Protein AF-A0A0L0FNW3-F1 (afdb_monomer_lite)

Radius of gyration: 12.14 Å; chains: 1; bounding box: 32×22×31 Å

Organism: NCBI:txid667725

Sequence (105 aa):
MGAAGETCDQVCLGLGQVCNVDTTVSKLREAWSTAGSADGIKSVMEANGGVCINGANNQDYYSLPGIGNGNCEISDNYGTADVSVMFNCLGSFATVERLCYCSDL

Secondary structure (DSSP, 8-state):
-BPTT--HHHHHHHTT-B--HHHHHHHHHHHHHHHSSHHHHHHHHHHTT---TT-EEE---TT--EEETTEE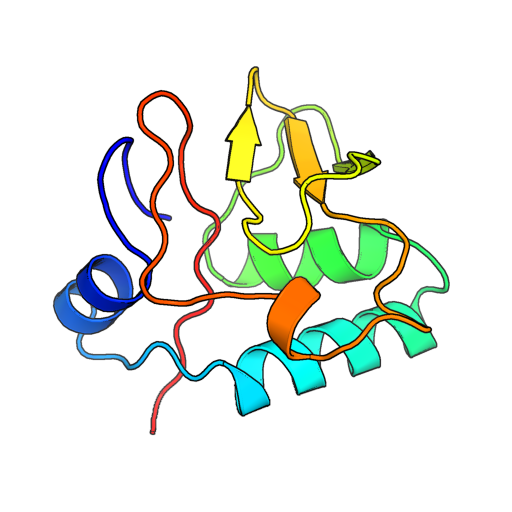EE-S-TTTS-GGGT--SS---SSSEE----B--

Structure (mmCIF, N/CA/C/O backbone):
data_AF-A0A0L0FNW3-F1
#
_entry.id   AF-A0A0L0FNW3-F1
#
loop_
_atom_site.group_PDB
_atom_site.id
_atom_site.type_symbol
_atom_site.label_atom_id
_atom_site.label_alt_id
_atom_site.label_comp_id
_atom_site.label_asym_id
_atom_site.label_entity_id
_atom_site.label_seq_id
_atom_site.pdbx_PDB_ins_code
_atom_site.Cartn_x
_atom_site.Cartn_y
_atom_site.Cartn_z
_atom_site.occupancy
_atom_site.B_iso_or_equiv
_atom_site.auth_seq_id
_atom_site.auth_comp_id
_atom_site.auth_asym_id
_atom_site.auth_atom_id
_atom_site.pdbx_PDB_model_num
ATOM 1 N N . MET A 1 1 ? -0.279 5.569 7.945 1.00 79.56 1 MET A N 1
ATOM 2 C CA . MET A 1 1 ? 0.438 4.339 8.367 1.00 79.56 1 MET A CA 1
ATOM 3 C C . MET A 1 1 ? -0.275 3.727 9.553 1.00 79.56 1 MET A C 1
ATOM 5 O O . MET A 1 1 ? -0.863 4.484 10.316 1.00 79.56 1 MET A O 1
ATOM 9 N N . GLY A 1 2 ? -0.217 2.405 9.700 1.00 79.12 2 GLY A N 1
ATOM 10 C CA . GLY A 1 2 ? -0.653 1.707 10.912 1.00 79.12 2 GLY A CA 1
ATOM 11 C C . GLY A 1 2 ? 0.524 1.325 11.791 1.00 79.12 2 GLY A C 1
ATOM 12 O O . GLY A 1 2 ? 1.556 0.895 11.272 1.00 79.12 2 GLY A O 1
ATOM 13 N N . ALA A 1 3 ? 0.365 1.463 13.104 1.00 83.81 3 ALA A N 1
ATOM 14 C CA . ALA A 1 3 ? 1.324 0.949 14.068 1.00 83.81 3 ALA A CA 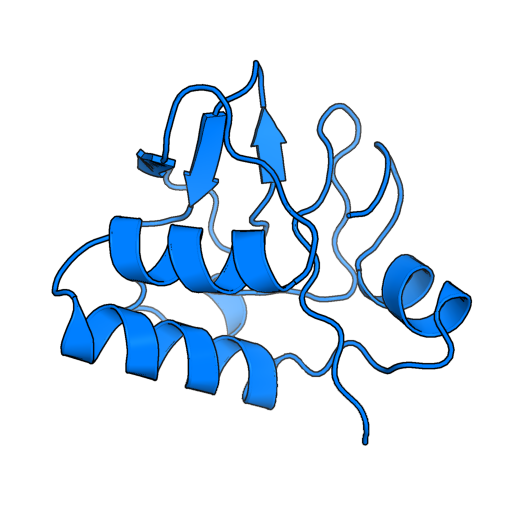1
ATOM 15 C C . ALA A 1 3 ? 1.393 -0.588 14.012 1.00 83.81 3 ALA A C 1
ATOM 17 O O . ALA A 1 3 ? 0.540 -1.259 13.424 1.00 83.81 3 ALA A O 1
ATOM 18 N N . ALA A 1 4 ? 2.411 -1.163 14.654 1.00 83.00 4 ALA A N 1
ATOM 19 C CA . ALA A 1 4 ? 2.500 -2.610 14.813 1.00 83.00 4 ALA A CA 1
ATOM 20 C C . ALA A 1 4 ? 1.211 -3.164 15.454 1.00 83.00 4 ALA A C 1
ATOM 22 O O . ALA A 1 4 ? 0.740 -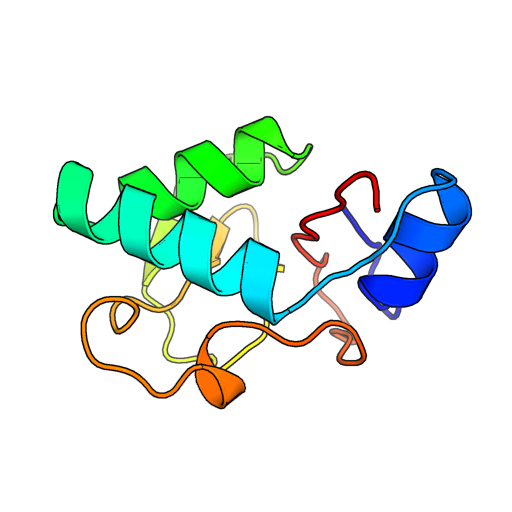2.671 16.479 1.00 83.00 4 ALA A O 1
ATOM 23 N N . GLY A 1 5 ? 0.637 -4.191 14.832 1.00 84.44 5 GLY A N 1
ATOM 24 C CA . GLY A 1 5 ? -0.637 -4.799 15.209 1.00 84.44 5 GLY A CA 1
ATOM 25 C C . GLY A 1 5 ? -1.875 -4.164 14.568 1.00 84.44 5 GLY A C 1
ATOM 26 O O . GLY A 1 5 ? -2.908 -4.832 14.522 1.00 84.44 5 GLY A O 1
ATOM 27 N N . GLU A 1 6 ? -1.787 -2.952 14.013 1.00 87.94 6 GLU A N 1
ATOM 28 C CA . GLU A 1 6 ? -2.912 -2.307 13.330 1.00 87.94 6 GLU A CA 1
ATOM 29 C C . GLU A 1 6 ? -3.061 -2.794 11.886 1.00 87.94 6 GLU A C 1
ATOM 31 O O . GLU A 1 6 ? -2.095 -3.001 11.146 1.00 87.94 6 GLU A O 1
ATOM 36 N N . THR A 1 7 ? -4.309 -2.981 11.476 1.00 90.62 7 THR A N 1
ATOM 37 C CA . THR A 1 7 ? -4.687 -3.290 10.094 1.00 90.62 7 THR A CA 1
ATOM 38 C C . THR A 1 7 ? -4.904 -2.001 9.306 1.00 90.62 7 THR A C 1
ATOM 40 O O . THR A 1 7 ? -5.211 -0.955 9.877 1.00 90.62 7 THR A O 1
ATOM 43 N N . CYS A 1 8 ? -4.802 -2.057 7.978 1.00 88.69 8 CYS A N 1
ATOM 44 C CA . CYS A 1 8 ? -5.079 -0.875 7.163 1.00 88.69 8 CYS A CA 1
ATOM 45 C C . CYS A 1 8 ? -6.551 -0.478 7.171 1.00 88.69 8 CYS A C 1
ATOM 47 O O . CYS A 1 8 ? -6.854 0.703 7.047 1.00 88.69 8 CYS A O 1
ATOM 49 N N . ASP A 1 9 ? -7.450 -1.432 7.400 1.00 91.75 9 ASP A N 1
ATOM 50 C CA . ASP A 1 9 ? -8.867 -1.142 7.599 1.00 91.75 9 ASP A CA 1
ATOM 51 C C . ASP A 1 9 ? -9.104 -0.283 8.856 1.00 91.75 9 ASP A C 1
ATOM 53 O O . ASP A 1 9 ? -9.769 0.749 8.789 1.00 91.75 9 ASP A O 1
ATOM 57 N N . GLN A 1 10 ? -8.460 -0.628 9.980 1.00 92.31 10 GLN A N 1
ATOM 58 C CA . GLN A 1 10 ? -8.513 0.172 11.213 1.00 92.31 10 GLN A CA 1
ATOM 59 C C . GLN A 1 10 ? -7.927 1.574 11.021 1.00 92.31 10 GLN A C 1
ATOM 61 O O . GLN A 1 10 ? -8.522 2.554 11.469 1.00 92.31 10 GLN A O 1
ATOM 66 N N . VAL A 1 11 ? -6.786 1.673 10.332 1.00 90.12 11 VAL A N 1
ATOM 67 C CA . VAL A 1 11 ? -6.132 2.957 10.042 1.00 90.12 11 VAL A CA 1
ATOM 68 C C . VAL A 1 11 ? -7.045 3.850 9.212 1.00 90.12 11 VAL A C 1
ATOM 70 O O . VAL A 1 11 ? -7.296 4.989 9.595 1.00 90.12 11 VAL A O 1
ATOM 73 N N . CYS A 1 12 ? -7.568 3.342 8.094 1.00 90.75 12 CYS A N 1
ATOM 74 C CA . CYS A 1 12 ? -8.401 4.140 7.202 1.00 90.75 12 CYS A CA 1
ATOM 75 C C . CYS A 1 12 ? -9.717 4.543 7.868 1.00 90.75 12 CYS A C 1
ATOM 77 O O . CYS A 1 12 ? -10.104 5.707 7.771 1.00 90.75 12 CYS A O 1
ATOM 79 N N . LEU A 1 13 ? -10.339 3.642 8.635 1.00 91.69 13 LEU A N 1
ATOM 80 C CA . LEU A 1 13 ? -11.540 3.960 9.405 1.00 91.69 13 LEU A CA 1
ATOM 81 C C . LEU A 1 13 ? -11.289 5.093 10.414 1.00 91.69 13 LEU A C 1
ATOM 83 O O . LEU A 1 13 ? -12.117 5.994 10.542 1.00 91.69 13 LEU A O 1
ATOM 87 N N . GLY A 1 14 ? -10.137 5.088 11.094 1.00 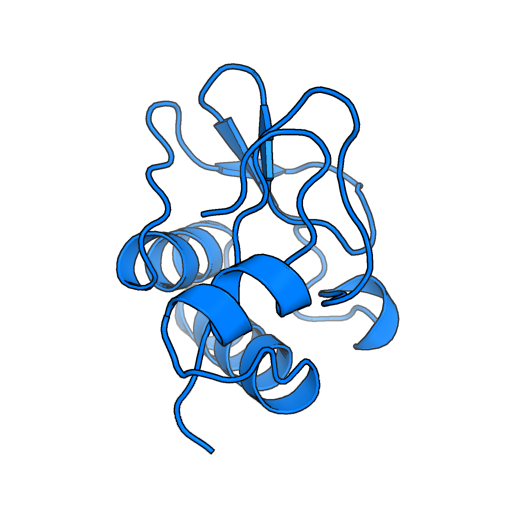89.31 14 GLY A N 1
ATOM 88 C CA . GLY A 1 14 ? -9.732 6.158 12.013 1.00 89.31 14 GLY A CA 1
ATOM 89 C C . GLY A 1 14 ? -9.544 7.524 11.339 1.00 89.31 14 GLY A C 1
ATOM 90 O O . GLY A 1 14 ? -9.695 8.555 11.992 1.00 89.31 14 GLY A O 1
ATOM 91 N N . LEU A 1 15 ? -9.271 7.536 10.031 1.00 87.56 15 LEU A N 1
ATOM 92 C CA . LEU A 1 15 ? -9.156 8.740 9.202 1.00 87.56 15 LEU A CA 1
ATOM 93 C C . LEU A 1 15 ? -10.483 9.142 8.533 1.00 87.56 15 LEU A C 1
ATOM 95 O O . LEU A 1 15 ? -10.523 10.137 7.813 1.00 87.56 15 LEU A O 1
ATOM 99 N N . GLY A 1 16 ? -11.570 8.392 8.756 1.00 88.50 16 GLY A N 1
ATOM 100 C CA . GLY A 1 16 ? -12.848 8.603 8.069 1.00 88.50 16 GLY A CA 1
ATOM 101 C C . GLY A 1 16 ? -12.832 8.191 6.592 1.00 88.50 16 GLY A C 1
ATOM 102 O O . GLY A 1 16 ? -13.671 8.651 5.823 1.00 88.50 16 GLY A O 1
ATOM 103 N N . GLN A 1 17 ? -11.884 7.341 6.201 1.00 91.12 17 GLN A N 1
ATOM 104 C CA . GLN A 1 17 ? -11.684 6.830 4.845 1.00 91.12 17 GLN A CA 1
ATOM 105 C C . GLN A 1 17 ? -11.867 5.307 4.808 1.00 91.12 17 GLN A C 1
ATOM 107 O O . GLN A 1 17 ? -12.112 4.669 5.833 1.00 91.12 17 GLN A O 1
ATOM 112 N N . VAL A 1 18 ? -11.738 4.699 3.626 1.00 91.19 18 VAL A N 1
ATOM 113 C CA . VAL A 1 18 ? -11.877 3.246 3.452 1.00 91.19 18 VAL A CA 1
ATOM 114 C C . VAL A 1 18 ? -10.601 2.643 2.882 1.00 91.19 18 VAL A C 1
ATOM 116 O O . VAL A 1 18 ? -9.951 3.214 2.006 1.00 91.19 18 VAL A O 1
ATOM 119 N N . CYS A 1 19 ? -10.249 1.456 3.377 1.00 89.69 19 CYS A N 1
ATOM 120 C CA . CYS A 1 19 ? -9.233 0.623 2.756 1.00 89.69 19 CYS A CA 1
ATOM 121 C C . CYS A 1 19 ? -9.882 -0.197 1.632 1.00 89.69 19 CYS A C 1
ATOM 123 O O . CYS A 1 19 ? -10.570 -1.185 1.884 1.00 89.69 19 CYS A O 1
ATOM 125 N N . ASN A 1 20 ? -9.692 0.220 0.378 1.00 89.69 20 ASN A N 1
ATOM 126 C CA . ASN A 1 20 ? -10.197 -0.503 -0.790 1.00 89.69 20 ASN A CA 1
ATOM 127 C C . ASN A 1 20 ? -9.042 -1.220 -1.503 1.00 89.69 20 ASN A C 1
ATOM 129 O O . ASN A 1 20 ? -8.162 -0.576 -2.082 1.00 89.69 20 ASN A O 1
ATOM 133 N N . VAL A 1 21 ? -9.048 -2.557 -1.465 1.00 86.06 21 VAL A N 1
ATOM 134 C CA . VAL A 1 21 ? -7.989 -3.386 -2.064 1.00 86.06 21 VAL A CA 1
ATOM 135 C C . VAL A 1 21 ? -7.904 -3.179 -3.574 1.00 86.06 21 VAL A C 1
ATOM 137 O O . VAL A 1 21 ? -6.809 -2.954 -4.082 1.00 86.06 21 VAL A O 1
ATOM 140 N N . ASP A 1 22 ? -9.030 -3.193 -4.286 1.00 85.31 22 ASP A N 1
ATOM 141 C CA . ASP A 1 22 ? -9.052 -3.108 -5.750 1.00 85.31 22 ASP A CA 1
ATOM 142 C C . ASP A 1 22 ? -8.545 -1.751 -6.248 1.00 85.31 22 ASP A C 1
ATOM 144 O O . ASP A 1 22 ? -7.712 -1.686 -7.159 1.00 85.31 22 ASP A O 1
ATOM 148 N N . THR A 1 23 ? -8.988 -0.662 -5.614 1.00 86.12 23 THR A N 1
ATOM 149 C CA . THR A 1 23 ? -8.511 0.698 -5.899 1.00 86.12 23 THR A CA 1
ATOM 150 C C . THR A 1 23 ? -7.020 0.816 -5.614 1.00 86.12 23 THR A C 1
ATOM 152 O O . THR A 1 23 ? -6.268 1.320 -6.453 1.00 86.12 23 THR A O 1
ATOM 155 N N . THR A 1 24 ? -6.581 0.311 -4.458 1.00 84.75 24 THR A N 1
ATOM 156 C CA . THR A 1 24 ? -5.170 0.334 -4.067 1.00 84.75 24 THR A CA 1
ATOM 157 C C . THR A 1 24 ? -4.333 -0.420 -5.091 1.00 84.75 24 THR A C 1
ATOM 159 O O . THR A 1 24 ? -3.445 0.162 -5.704 1.00 84.75 24 THR A O 1
ATOM 162 N N . VAL A 1 25 ? -4.650 -1.686 -5.364 1.00 83.44 25 VAL A N 1
ATOM 163 C CA . VAL A 1 25 ? -3.895 -2.515 -6.311 1.00 83.44 25 VAL A CA 1
ATOM 164 C C . VAL A 1 25 ? -3.880 -1.902 -7.709 1.00 83.44 25 VAL A C 1
ATOM 166 O O . VAL A 1 25 ? -2.829 -1.896 -8.348 1.00 83.44 25 VAL A O 1
ATOM 169 N N . SER A 1 26 ? -4.993 -1.328 -8.169 1.00 85.00 26 SER A N 1
ATOM 170 C CA . SER A 1 26 ? -5.046 -0.624 -9.455 1.00 85.00 26 SER A CA 1
ATOM 171 C C . SER A 1 26 ? -4.065 0.550 -9.502 1.00 85.00 26 SER A C 1
ATOM 173 O O . SER A 1 26 ? -3.314 0.682 -10.469 1.00 85.00 26 SER A O 1
ATOM 175 N N . LYS A 1 27 ? -3.998 1.357 -8.435 1.00 85.81 27 LYS A N 1
ATOM 176 C CA . LYS A 1 27 ? -3.047 2.473 -8.320 1.00 85.81 27 LYS A CA 1
ATOM 177 C C . LYS A 1 27 ? -1.595 2.012 -8.275 1.00 85.81 27 LYS A C 1
ATOM 179 O O . LYS A 1 27 ? -0.742 2.613 -8.926 1.00 85.81 27 LYS A O 1
ATOM 184 N N . LEU A 1 28 ? -1.310 0.928 -7.557 1.00 82.50 28 LEU A N 1
ATOM 185 C CA . LEU A 1 28 ? 0.038 0.363 -7.503 1.00 82.50 28 LEU A CA 1
ATOM 186 C C . LEU A 1 28 ? 0.446 -0.209 -8.870 1.00 82.50 28 LEU A C 1
ATOM 188 O O . LEU A 1 28 ? 1.554 0.048 -9.329 1.00 82.50 28 LEU A O 1
ATOM 192 N N . ARG A 1 29 ? -0.450 -0.894 -9.592 1.00 82.75 29 ARG A N 1
ATOM 193 C CA . ARG A 1 29 ? -0.181 -1.363 -10.967 1.00 82.75 29 ARG A CA 1
ATOM 194 C C . ARG A 1 29 ? 0.080 -0.220 -11.940 1.00 82.75 29 A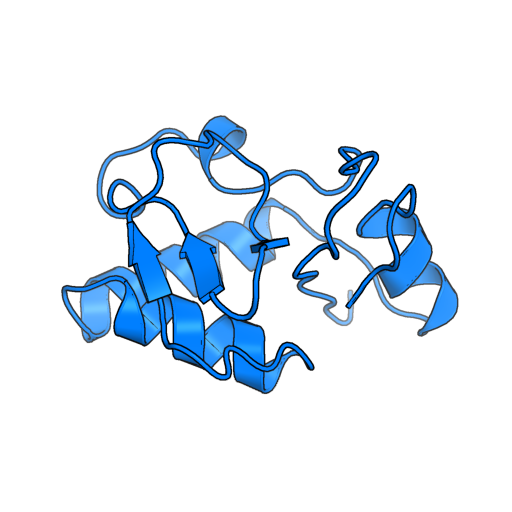RG A C 1
ATOM 196 O O . ARG A 1 29 ? 0.998 -0.315 -12.748 1.00 82.75 29 ARG A O 1
ATOM 203 N N . GLU A 1 30 ? -0.706 0.849 -11.862 1.00 86.81 30 GLU A N 1
ATOM 204 C CA . GLU A 1 30 ? -0.522 2.054 -12.678 1.00 86.81 30 GLU A CA 1
ATOM 205 C C . GLU A 1 30 ? 0.866 2.672 -12.438 1.00 86.81 30 GLU A C 1
ATOM 207 O O . GLU A 1 30 ? 1.614 2.940 -13.385 1.00 86.81 30 GLU A O 1
ATOM 212 N N . ALA A 1 31 ? 1.251 2.818 -11.168 1.00 86.31 31 ALA A N 1
ATOM 213 C CA . ALA A 1 31 ? 2.560 3.337 -10.787 1.00 86.31 31 ALA A CA 1
ATOM 214 C C . ALA A 1 31 ? 3.704 2.420 -11.237 1.00 86.31 31 ALA A C 1
ATOM 216 O O . ALA A 1 31 ? 4.695 2.904 -11.784 1.00 86.31 31 ALA A O 1
ATOM 217 N N . TRP A 1 32 ? 3.547 1.101 -11.086 1.00 84.56 32 TRP A N 1
ATOM 218 C CA . TRP A 1 32 ? 4.509 0.115 -11.579 1.00 84.56 32 TRP A CA 1
ATOM 219 C C . TRP A 1 32 ? 4.679 0.202 -13.095 1.00 84.56 32 TRP A C 1
ATOM 221 O O . TRP A 1 32 ? 5.800 0.273 -13.585 1.00 84.56 32 TRP A O 1
ATOM 231 N N . SER A 1 33 ? 3.577 0.230 -13.849 1.00 84.94 33 SER A N 1
ATOM 232 C CA . SER A 1 33 ? 3.614 0.309 -15.312 1.00 84.94 33 SER A CA 1
ATOM 233 C C . SER A 1 33 ? 4.274 1.594 -15.815 1.00 84.94 33 SER A C 1
ATOM 235 O O . SER A 1 33 ? 4.831 1.595 -16.909 1.00 84.94 33 SER A O 1
ATOM 237 N N . THR A 1 34 ? 4.190 2.679 -15.043 1.00 86.62 34 THR A N 1
ATOM 238 C CA . THR A 1 34 ? 4.777 3.977 -15.397 1.00 86.62 34 THR A CA 1
ATOM 239 C C . THR A 1 34 ? 6.261 4.045 -15.041 1.00 86.62 34 THR A C 1
ATOM 241 O O . THR A 1 34 ? 7.066 4.507 -15.844 1.00 86.62 34 THR A O 1
ATOM 244 N N . ALA A 1 35 ? 6.632 3.591 -13.841 1.00 84.25 35 ALA A N 1
ATOM 245 C CA . ALA A 1 35 ? 8.001 3.687 -13.335 1.00 84.25 35 ALA A CA 1
ATOM 246 C C . ALA A 1 35 ? 8.900 2.522 -13.779 1.00 84.25 35 ALA A C 1
ATOM 248 O O . ALA A 1 35 ? 10.116 2.678 -13.859 1.00 84.25 35 ALA A O 1
ATOM 249 N N . GLY A 1 36 ? 8.320 1.347 -14.037 1.00 78.88 36 GLY A N 1
ATOM 250 C CA . GLY A 1 36 ? 9.048 0.111 -14.329 1.00 78.88 36 GLY A CA 1
ATOM 251 C C . GLY A 1 36 ? 9.807 -0.474 -13.131 1.00 78.88 36 GLY A C 1
ATOM 252 O O . GLY A 1 36 ? 10.643 -1.353 -13.326 1.00 78.88 36 GLY A O 1
ATOM 253 N N . SER A 1 37 ? 9.562 0.017 -11.911 1.00 79.19 37 SER A N 1
ATOM 254 C CA . SER A 1 37 ? 10.274 -0.396 -10.697 1.00 79.19 37 SER A CA 1
ATOM 255 C C . SER A 1 37 ? 9.456 -0.177 -9.416 1.00 79.19 37 SER A C 1
ATOM 257 O O . SER A 1 37 ? 8.433 0.518 -9.406 1.00 79.19 37 SER A O 1
ATOM 259 N N . ALA A 1 38 ? 9.952 -0.729 -8.302 1.00 76.62 38 ALA A N 1
ATOM 260 C CA . ALA A 1 38 ? 9.379 -0.561 -6.964 1.00 76.62 38 ALA A CA 1
ATOM 261 C C . ALA A 1 38 ? 9.399 0.898 -6.459 1.00 76.62 38 ALA A C 1
ATOM 263 O O . ALA A 1 38 ? 8.614 1.247 -5.577 1.00 76.62 38 ALA A O 1
ATOM 264 N N . ASP A 1 39 ? 10.219 1.779 -7.046 1.00 79.50 39 ASP A N 1
ATOM 265 C CA . ASP A 1 39 ? 10.263 3.203 -6.678 1.00 79.50 39 ASP A CA 1
ATOM 266 C C . ASP A 1 39 ? 8.963 3.944 -7.037 1.00 79.50 39 ASP A C 1
ATOM 268 O O . ASP A 1 39 ? 8.554 4.878 -6.339 1.00 79.50 39 ASP A O 1
ATOM 272 N N . GLY A 1 40 ? 8.260 3.497 -8.086 1.00 83.31 40 GLY A N 1
ATOM 273 C CA . GLY A 1 40 ? 6.926 4.007 -8.410 1.00 83.31 40 GLY A CA 1
ATOM 274 C C . GLY A 1 40 ? 5.906 3.659 -7.324 1.00 83.31 40 GLY A C 1
ATOM 275 O O . GLY A 1 40 ? 5.128 4.512 -6.901 1.00 83.31 40 GLY A O 1
ATOM 276 N N . ILE A 1 41 ? 5.959 2.424 -6.815 1.00 81.94 41 ILE A N 1
ATOM 277 C CA . ILE A 1 41 ? 5.094 1.948 -5.725 1.00 81.94 41 ILE A CA 1
ATOM 278 C C . ILE A 1 41 ? 5.387 2.705 -4.434 1.00 81.94 41 ILE A C 1
ATOM 280 O O . ILE A 1 41 ? 4.465 3.201 -3.785 1.00 81.94 41 ILE A O 1
ATOM 284 N N . LYS A 1 42 ? 6.676 2.841 -4.095 1.00 82.25 42 LYS A N 1
ATOM 285 C CA . LYS A 1 42 ? 7.145 3.636 -2.960 1.00 82.25 42 LYS A CA 1
ATOM 286 C C . LYS A 1 42 ? 6.532 5.034 -2.994 1.00 82.25 42 LYS A C 1
ATOM 288 O O . LYS A 1 42 ? 5.935 5.452 -2.010 1.00 82.25 42 LYS A O 1
ATOM 293 N N . SER A 1 43 ? 6.617 5.717 -4.135 1.00 83.31 43 SER A N 1
ATOM 294 C CA . SER A 1 43 ? 6.113 7.087 -4.282 1.00 83.31 43 SER A CA 1
ATOM 295 C C . SER A 1 43 ? 4.609 7.201 -3.986 1.00 83.31 43 SER A C 1
ATOM 297 O O . SER A 1 43 ? 4.180 8.151 -3.334 1.00 83.31 43 SER A O 1
ATOM 299 N N . VAL A 1 44 ? 3.802 6.219 -4.409 1.00 84.69 44 VAL A N 1
ATOM 300 C CA . VAL A 1 44 ? 2.357 6.178 -4.104 1.00 84.69 44 VAL A CA 1
ATOM 301 C C . VAL A 1 44 ? 2.099 5.958 -2.614 1.00 84.69 44 VAL A C 1
ATOM 303 O O . VAL A 1 44 ? 1.229 6.610 -2.039 1.00 84.69 44 VAL A O 1
ATOM 306 N N . MET A 1 45 ? 2.852 5.055 -1.983 1.00 79.81 45 MET A N 1
ATOM 307 C CA . MET A 1 45 ? 2.725 4.782 -0.548 1.00 79.81 45 MET A CA 1
ATOM 308 C C . MET A 1 45 ? 3.153 5.981 0.299 1.00 79.81 45 MET A C 1
ATOM 310 O O . MET A 1 45 ? 2.496 6.300 1.290 1.00 79.81 45 MET A O 1
ATOM 314 N N . GLU A 1 46 ? 4.220 6.674 -0.100 1.00 81.81 46 GLU A N 1
ATOM 315 C CA . GLU A 1 46 ? 4.688 7.866 0.604 1.00 81.81 46 GLU A CA 1
ATOM 316 C C . GLU A 1 46 ? 3.702 9.029 0.483 1.00 81.81 46 GLU A C 1
ATOM 318 O O . GLU A 1 46 ? 3.408 9.707 1.468 1.00 81.81 46 GLU A O 1
ATOM 323 N N . ALA A 1 47 ? 3.095 9.197 -0.695 1.00 80.62 47 ALA A N 1
ATOM 324 C CA . ALA A 1 47 ? 2.016 10.160 -0.890 1.00 80.62 47 ALA A CA 1
ATOM 325 C C . ALA A 1 47 ? 0.790 9.874 -0.002 1.00 80.62 47 ALA A C 1
ATOM 327 O O . ALA A 1 47 ? 0.054 10.805 0.321 1.00 80.62 47 ALA A O 1
ATOM 328 N N . ASN A 1 48 ? 0.588 8.621 0.424 1.00 74.25 48 ASN A N 1
ATOM 329 C CA . ASN A 1 48 ? -0.485 8.231 1.343 1.00 74.25 48 ASN A CA 1
ATOM 330 C C . ASN A 1 48 ? -0.033 8.142 2.818 1.00 74.25 48 ASN A C 1
ATOM 332 O O . ASN A 1 48 ? -0.634 7.460 3.650 1.00 74.25 48 ASN A O 1
ATOM 336 N N . GLY A 1 49 ? 1.051 8.846 3.157 1.00 69.12 49 GLY A N 1
ATOM 337 C CA . GLY A 1 49 ? 1.499 9.052 4.533 1.00 69.12 49 GLY A CA 1
ATOM 338 C C . GLY A 1 49 ? 2.526 8.043 5.045 1.00 69.12 49 GLY A C 1
ATOM 339 O O . GLY A 1 49 ? 2.807 8.055 6.241 1.00 69.12 49 GLY A O 1
ATOM 340 N N . GLY A 1 50 ? 3.074 7.178 4.185 1.00 71.44 50 GLY A N 1
ATOM 341 C CA . GLY A 1 50 ? 4.282 6.395 4.469 1.00 71.44 50 GLY A CA 1
ATOM 342 C C . GLY A 1 50 ? 5.561 7.234 4.373 1.00 71.44 50 GLY A C 1
ATOM 343 O O . GLY A 1 50 ? 5.609 8.176 3.594 1.00 71.44 50 GLY A O 1
ATOM 344 N N . VAL A 1 51 ? 6.626 6.908 5.109 1.00 76.25 51 VAL A N 1
ATOM 345 C CA . VAL A 1 51 ? 7.959 7.480 4.822 1.00 76.25 51 VAL A CA 1
ATOM 346 C C . VAL A 1 51 ? 9.008 6.378 4.827 1.00 76.25 51 VAL A C 1
ATOM 348 O O . VAL A 1 51 ? 9.311 5.790 5.862 1.00 76.25 51 VAL A O 1
ATOM 351 N N . CYS A 1 52 ? 9.602 6.120 3.665 1.00 76.44 52 CYS A N 1
ATOM 352 C CA . CYS A 1 52 ? 10.590 5.067 3.464 1.00 76.44 52 CYS A CA 1
ATOM 353 C C . CYS A 1 52 ? 12.010 5.645 3.567 1.00 76.44 52 CYS A C 1
ATOM 355 O O . CYS A 1 52 ? 12.662 5.885 2.542 1.00 76.44 52 CYS A O 1
ATOM 357 N N . ILE A 1 53 ? 12.489 5.877 4.794 1.00 73.56 53 ILE A N 1
ATOM 358 C CA . ILE A 1 53 ? 13.755 6.589 5.079 1.00 73.56 53 ILE A CA 1
ATOM 359 C C . ILE A 1 53 ? 14.955 5.966 4.349 1.00 73.56 53 ILE A C 1
ATOM 361 O O . ILE A 1 53 ? 15.775 6.686 3.785 1.00 73.56 53 ILE A O 1
ATOM 365 N N . ASN A 1 54 ? 15.039 4.636 4.319 1.00 74.56 54 ASN A N 1
ATOM 366 C CA . ASN A 1 54 ? 16.161 3.899 3.735 1.00 74.56 54 ASN A CA 1
ATOM 367 C C . ASN A 1 54 ? 15.899 3.429 2.290 1.00 74.56 54 ASN A C 1
ATOM 369 O O . ASN A 1 54 ? 16.745 2.765 1.700 1.00 74.56 54 ASN A O 1
ATOM 373 N N . GLY A 1 55 ? 14.756 3.800 1.698 1.00 69.62 55 GLY A N 1
ATOM 374 C CA . GLY A 1 55 ? 14.367 3.377 0.350 1.00 69.62 55 GLY A CA 1
ATOM 375 C C . GLY A 1 55 ? 13.394 2.199 0.325 1.00 69.62 55 GLY A C 1
ATOM 376 O O . GLY A 1 55 ? 12.807 1.828 1.345 1.00 69.62 55 GLY A O 1
ATOM 377 N N . ALA A 1 56 ? 13.171 1.660 -0.873 1.00 68.50 56 ALA A N 1
ATOM 378 C CA . ALA A 1 56 ? 12.405 0.438 -1.072 1.00 68.50 56 ALA A CA 1
ATOM 379 C C . ALA A 1 56 ? 13.369 -0.750 -1.113 1.00 68.50 56 ALA A C 1
ATOM 381 O O . ALA A 1 56 ? 14.301 -0.762 -1.917 1.00 68.50 56 ALA A O 1
ATOM 382 N N . ASN A 1 57 ? 13.127 -1.747 -0.266 1.00 67.38 57 ASN A N 1
ATOM 383 C CA . ASN A 1 57 ? 13.782 -3.038 -0.380 1.00 67.38 57 ASN A CA 1
ATOM 384 C C . ASN A 1 57 ? 12.792 -4.033 -0.960 1.00 67.38 57 ASN A C 1
ATOM 386 O O . ASN A 1 57 ? 11.670 -4.179 -0.474 1.00 67.38 57 ASN A O 1
ATOM 390 N N . ASN A 1 58 ? 13.252 -4.725 -1.993 1.00 64.88 58 ASN A N 1
ATOM 391 C CA . ASN A 1 58 ? 12.504 -5.795 -2.610 1.00 64.88 58 ASN A CA 1
ATOM 392 C C . ASN A 1 58 ? 12.425 -6.977 -1.638 1.00 64.88 58 ASN A C 1
ATOM 394 O O . ASN A 1 58 ? 13.448 -7.567 -1.285 1.00 64.88 58 ASN A O 1
ATOM 398 N N . GLN A 1 59 ? 11.224 -7.266 -1.158 1.00 60.31 59 GLN A N 1
ATOM 399 C CA . GLN A 1 59 ? 10.960 -8.375 -0.250 1.00 60.31 59 GLN A CA 1
ATOM 400 C C . GLN A 1 59 ? 9.811 -9.205 -0.817 1.00 60.31 59 GLN A C 1
ATOM 402 O O . GLN A 1 59 ? 8.784 -8.663 -1.224 1.00 60.31 59 GLN A O 1
ATOM 407 N N . ASP A 1 60 ? 9.950 -10.528 -0.751 1.00 53.91 60 ASP A N 1
ATOM 408 C CA . ASP A 1 60 ? 8.938 -11.504 -1.179 1.00 53.91 60 ASP A CA 1
ATOM 409 C C . ASP A 1 60 ? 7.719 -11.576 -0.230 1.00 53.91 60 ASP A C 1
ATOM 411 O O . ASP A 1 60 ? 6.989 -12.566 -0.218 1.00 53.91 60 ASP A O 1
ATOM 415 N N . TYR A 1 61 ? 7.459 -10.563 0.607 1.00 54.91 61 TYR A N 1
ATOM 416 C CA . TYR A 1 61 ? 6.277 -10.567 1.475 1.00 54.91 61 TYR A CA 1
ATOM 417 C C . TYR A 1 61 ? 5.008 -10.271 0.659 1.00 54.91 61 TYR A C 1
ATOM 419 O O . TYR A 1 61 ? 4.623 -9.131 0.405 1.00 54.91 61 TYR A O 1
ATOM 427 N N . TYR A 1 62 ? 4.358 -11.365 0.266 1.00 56.97 62 TYR A N 1
ATOM 428 C CA . TYR A 1 62 ? 3.216 -11.518 -0.641 1.00 56.97 62 TYR A CA 1
ATOM 429 C C . TYR A 1 62 ? 1.886 -10.823 -0.261 1.00 56.97 62 TYR A C 1
ATOM 431 O O . TYR A 1 62 ? 0.850 -11.415 -0.528 1.00 56.97 62 TYR A O 1
ATOM 439 N N . SER A 1 63 ? 1.819 -9.654 0.397 1.00 57.59 63 SER A N 1
ATOM 440 C CA . SER A 1 63 ? 0.554 -8.848 0.491 1.00 57.59 63 SER A CA 1
ATOM 441 C C . SER A 1 63 ? 0.589 -7.678 1.475 1.00 57.59 63 SER A C 1
ATOM 443 O O . SER A 1 63 ? -0.386 -6.923 1.577 1.00 57.59 63 SER A O 1
ATOM 445 N N . LEU A 1 64 ? 1.662 -7.528 2.250 1.00 58.06 64 LEU A N 1
ATOM 446 C CA . LEU A 1 64 ? 1.697 -6.580 3.356 1.00 58.06 64 LEU A CA 1
ATOM 447 C C . LEU A 1 64 ? 2.828 -5.571 3.151 1.00 58.06 64 LEU A C 1
ATOM 449 O O . LEU A 1 64 ? 3.921 -5.784 3.663 1.00 58.06 64 LEU A O 1
ATOM 453 N N . PRO A 1 65 ? 2.596 -4.459 2.434 1.00 67.69 65 PRO A N 1
ATOM 454 C CA . PRO A 1 65 ? 3.572 -3.385 2.431 1.00 67.69 65 PRO A CA 1
ATOM 455 C C . PRO A 1 65 ? 3.684 -2.798 3.844 1.00 67.69 65 PRO A C 1
ATOM 457 O O . PRO A 1 65 ? 2.678 -2.557 4.529 1.00 67.69 65 PRO A O 1
ATOM 460 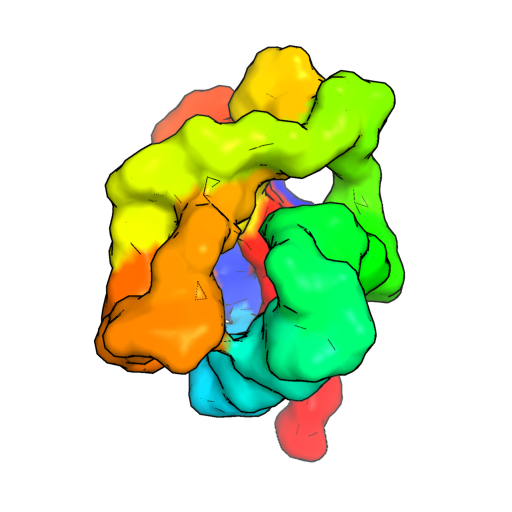N N . GLY A 1 66 ? 4.918 -2.607 4.296 1.00 67.56 66 GLY A N 1
ATOM 461 C CA . GLY A 1 66 ? 5.235 -2.137 5.640 1.00 67.56 66 GLY A CA 1
ATOM 462 C C . GLY A 1 66 ? 6.592 -1.450 5.719 1.00 67.56 66 GLY A C 1
ATOM 463 O O . GLY A 1 66 ? 7.334 -1.426 4.736 1.00 67.56 66 GLY A O 1
ATOM 464 N N . ILE A 1 67 ? 6.902 -0.870 6.881 1.00 69.19 67 ILE A N 1
ATOM 465 C CA . ILE A 1 67 ? 8.213 -0.273 7.163 1.00 69.19 67 ILE A CA 1
ATOM 466 C C . ILE A 1 67 ? 8.935 -1.116 8.212 1.00 69.19 67 ILE A C 1
ATOM 468 O O . ILE A 1 67 ? 8.611 -1.068 9.399 1.00 69.19 67 ILE A O 1
ATOM 472 N N . GLY A 1 68 ? 9.944 -1.863 7.764 1.00 68.38 68 GLY A N 1
ATOM 473 C CA . GLY A 1 68 ? 10.836 -2.659 8.604 1.00 68.38 68 GLY A CA 1
ATOM 474 C C . GLY A 1 68 ? 12.247 -2.075 8.605 1.00 68.38 68 GLY A C 1
ATOM 475 O O . GLY A 1 68 ? 12.855 -1.875 7.551 1.00 68.38 68 GLY A O 1
ATOM 476 N N . ASN A 1 69 ? 12.793 -1.764 9.788 1.00 69.44 69 ASN A N 1
ATOM 477 C CA . ASN A 1 69 ? 14.139 -1.182 9.940 1.00 69.44 69 ASN A CA 1
ATOM 478 C C . ASN A 1 69 ? 14.392 0.047 9.029 1.00 69.44 69 ASN A C 1
ATOM 480 O O . ASN A 1 69 ? 15.488 0.232 8.495 1.00 69.44 69 ASN A O 1
ATOM 484 N N . GLY A 1 70 ? 13.359 0.871 8.814 1.00 65.88 70 GLY A N 1
ATOM 485 C CA . GLY A 1 70 ? 13.400 2.080 7.981 1.00 65.88 70 GLY A CA 1
ATOM 486 C C . GLY A 1 70 ? 13.313 1.853 6.466 1.00 65.88 70 GLY A C 1
ATOM 487 O O . GLY A 1 70 ? 13.313 2.834 5.724 1.00 65.88 70 GLY A O 1
ATOM 488 N N . ASN A 1 71 ? 13.229 0.605 5.994 1.00 71.56 71 ASN A N 1
ATOM 489 C CA . ASN A 1 71 ? 12.992 0.284 4.585 1.00 71.56 71 ASN A CA 1
ATOM 490 C C . ASN A 1 71 ? 11.509 0.033 4.342 1.00 71.56 71 ASN A C 1
ATOM 492 O O . ASN A 1 71 ? 10.850 -0.593 5.169 1.00 71.56 71 ASN A O 1
ATOM 496 N N . CYS A 1 72 ? 11.019 0.447 3.179 1.00 76.12 72 CYS A N 1
ATOM 497 C CA . CYS A 1 72 ? 9.725 -0.014 2.705 1.00 76.12 72 CYS A CA 1
ATOM 498 C C . CYS A 1 72 ? 9.864 -1.404 2.105 1.00 76.12 72 CYS A C 1
ATOM 500 O O . CYS A 1 72 ? 10.598 -1.607 1.138 1.00 76.12 72 CYS A O 1
ATOM 502 N N . GLU A 1 73 ? 9.166 -2.351 2.712 1.00 76.50 73 GLU A N 1
ATOM 503 C CA . GLU A 1 73 ? 9.104 -3.739 2.283 1.00 76.50 73 GLU A CA 1
ATOM 504 C C . GLU A 1 73 ? 7.994 -3.841 1.239 1.00 76.50 73 GLU A C 1
ATOM 506 O O . GLU A 1 73 ? 6.809 -3.889 1.564 1.00 76.50 73 GLU A O 1
ATOM 511 N N . ILE A 1 74 ? 8.381 -3.762 -0.034 1.00 74.88 74 ILE A N 1
ATOM 512 C CA . ILE A 1 74 ? 7.470 -3.737 -1.179 1.00 74.88 74 ILE A CA 1
ATOM 513 C C . ILE A 1 74 ? 7.892 -4.865 -2.118 1.00 74.88 74 ILE A C 1
ATOM 515 O O . ILE A 1 74 ? 9.064 -4.964 -2.474 1.00 74.88 74 ILE A O 1
ATOM 519 N N . SER A 1 75 ? 6.944 -5.705 -2.527 1.00 70.00 75 SER A N 1
ATOM 520 C CA . SER A 1 75 ? 7.208 -6.757 -3.514 1.00 70.00 75 SER A CA 1
ATOM 521 C C . SER A 1 75 ? 7.547 -6.176 -4.899 1.00 70.00 75 SER A C 1
ATOM 523 O O . SER A 1 75 ? 7.052 -5.115 -5.271 1.00 70.00 75 SER A O 1
ATOM 525 N N . ASP A 1 76 ? 8.370 -6.855 -5.694 1.00 68.75 76 ASP A N 1
ATOM 526 C CA . ASP A 1 76 ? 8.706 -6.478 -7.079 1.00 68.75 76 ASP A CA 1
ATOM 527 C C . ASP A 1 76 ? 7.806 -7.121 -8.140 1.00 68.75 76 ASP A C 1
ATOM 529 O O . ASP A 1 76 ? 8.016 -6.951 -9.341 1.00 68.75 76 ASP A O 1
ATOM 533 N N . ASN A 1 77 ? 6.785 -7.865 -7.731 1.00 67.38 77 ASN A N 1
ATOM 534 C CA . ASN A 1 77 ? 5.979 -8.645 -8.659 1.00 67.38 77 ASN A CA 1
ATOM 535 C C . ASN A 1 77 ? 4.679 -7.939 -9.081 1.00 67.38 77 ASN A C 1
ATOM 537 O O . ASN A 1 77 ? 3.860 -8.542 -9.772 1.00 67.38 77 ASN A O 1
ATOM 541 N N . TYR A 1 78 ? 4.494 -6.650 -8.763 1.00 70.81 78 TYR A N 1
ATOM 542 C CA . TYR A 1 78 ? 3.231 -5.929 -9.002 1.00 70.81 78 TYR A CA 1
ATOM 543 C C . TYR A 1 78 ? 2.796 -5.883 -10.479 1.00 70.81 78 TYR A C 1
ATOM 545 O O . TYR A 1 78 ? 1.608 -5.735 -10.772 1.00 70.81 78 TYR A O 1
ATOM 553 N N . GLY A 1 79 ? 3.726 -6.050 -11.422 1.00 64.75 79 GLY A N 1
ATOM 554 C CA . GLY A 1 79 ? 3.408 -6.158 -12.848 1.00 64.75 79 GLY A CA 1
ATOM 555 C C . GLY A 1 79 ? 2.773 -7.491 -13.266 1.00 64.75 79 GLY A C 1
ATOM 556 O O . GLY A 1 79 ? 2.097 -7.539 -14.291 1.00 64.75 79 GLY A O 1
ATOM 557 N N . THR A 1 80 ? 2.970 -8.569 -12.501 1.00 68.88 80 THR A N 1
ATOM 558 C CA . THR A 1 80 ? 2.608 -9.944 -12.912 1.00 68.88 80 THR A CA 1
ATOM 559 C C . THR A 1 80 ? 1.889 -10.771 -11.843 1.00 68.88 80 THR A C 1
ATOM 561 O O . THR A 1 80 ? 1.331 -11.817 -12.167 1.00 68.88 80 THR A O 1
ATOM 564 N N . ALA A 1 81 ? 1.858 -10.313 -10.592 1.00 66.44 81 ALA A N 1
ATOM 565 C CA . ALA A 1 81 ? 1.270 -11.032 -9.471 1.00 66.44 81 ALA A CA 1
ATOM 566 C C . ALA A 1 81 ? -0.262 -10.958 -9.435 1.00 66.44 81 ALA A C 1
ATOM 568 O O . ALA A 1 81 ? -0.877 -10.102 -10.072 1.00 66.44 81 ALA A O 1
ATOM 569 N N . ASP A 1 82 ? -0.881 -11.860 -8.674 1.00 66.56 82 ASP A N 1
ATOM 570 C CA . ASP A 1 82 ? -2.318 -11.848 -8.386 1.00 66.56 82 ASP A CA 1
ATOM 571 C C . ASP A 1 82 ? -2.666 -10.696 -7.417 1.00 66.56 82 ASP A C 1
ATOM 573 O O . ASP A 1 82 ? -1.907 -10.397 -6.501 1.00 66.56 82 ASP A O 1
ATOM 577 N N . VAL A 1 83 ? -3.820 -10.045 -7.591 1.00 62.19 83 VAL A N 1
ATOM 578 C CA . VAL A 1 83 ? -4.293 -8.930 -6.739 1.00 62.19 83 VAL A CA 1
ATOM 579 C C . VAL A 1 83 ? -4.276 -9.298 -5.250 1.00 62.19 83 VAL A C 1
ATOM 581 O O . VAL A 1 83 ? -3.867 -8.490 -4.416 1.00 62.19 83 VAL A O 1
ATOM 584 N N . SER A 1 84 ? -4.655 -10.536 -4.927 1.00 63.44 84 SER A N 1
ATOM 585 C CA . SER A 1 84 ? -4.722 -11.054 -3.556 1.00 63.44 84 SER A CA 1
ATOM 586 C C . SER A 1 84 ? -3.362 -11.144 -2.854 1.00 63.44 84 SER A C 1
ATOM 588 O O . SER A 1 84 ? -3.317 -11.140 -1.623 1.00 63.44 84 SER A O 1
ATOM 590 N N . VAL A 1 85 ? -2.258 -11.171 -3.614 1.00 66.50 85 VAL A N 1
ATOM 591 C CA . VAL A 1 85 ? -0.886 -11.175 -3.076 1.00 66.50 85 VAL A CA 1
ATOM 592 C C . VAL A 1 85 ? -0.202 -9.806 -3.135 1.00 66.50 85 VAL A C 1
ATOM 594 O O . VAL A 1 85 ? 0.940 -9.651 -2.713 1.00 66.50 85 VAL A O 1
ATOM 597 N N . MET A 1 86 ? -0.877 -8.787 -3.665 1.00 69.06 86 MET A N 1
ATOM 598 C CA . MET A 1 86 ? -0.297 -7.450 -3.822 1.00 69.06 86 MET A CA 1
ATOM 599 C C . MET A 1 86 ? -0.623 -6.553 -2.635 1.00 69.06 86 MET A C 1
ATOM 601 O O . MET A 1 86 ? 0.215 -5.773 -2.195 1.00 69.06 86 MET A O 1
ATOM 605 N N . PHE A 1 87 ? -1.838 -6.652 -2.100 1.00 80.06 87 PHE A N 1
ATOM 606 C CA . PHE A 1 87 ? -2.262 -5.825 -0.982 1.00 80.06 87 PHE A CA 1
ATOM 607 C C . PHE A 1 87 ? -3.413 -6.479 -0.222 1.00 80.06 87 PHE A C 1
ATOM 609 O O . PHE A 1 87 ? -4.311 -7.073 -0.811 1.00 80.06 87 PHE A O 1
ATOM 616 N N . ASN A 1 88 ? -3.415 -6.327 1.097 1.00 84.12 88 ASN A N 1
ATOM 617 C CA . ASN A 1 88 ? -4.499 -6.779 1.958 1.00 84.12 88 ASN A CA 1
ATOM 618 C C . ASN A 1 88 ? -4.832 -5.674 2.964 1.00 84.12 88 ASN A C 1
ATOM 620 O O . ASN A 1 88 ? -3.921 -5.080 3.530 1.00 84.12 88 ASN A O 1
ATOM 624 N N . CYS A 1 89 ? -6.115 -5.410 3.214 1.00 87.81 89 CYS A N 1
ATOM 625 C CA . CYS A 1 89 ? -6.556 -4.430 4.209 1.00 87.81 89 CYS A CA 1
ATOM 626 C C . CYS A 1 89 ? -6.584 -4.971 5.647 1.00 87.81 89 CYS A C 1
ATOM 628 O O . CYS A 1 89 ? -6.310 -4.226 6.586 1.00 87.81 89 CYS A O 1
ATOM 630 N N . LEU A 1 90 ? -6.877 -6.262 5.817 1.00 87.38 90 LEU A N 1
ATOM 631 C CA . LEU A 1 90 ? -7.166 -6.917 7.097 1.00 87.38 90 LEU A CA 1
ATOM 632 C C . LEU A 1 90 ? -5.935 -7.536 7.766 1.00 87.38 90 LEU A C 1
ATOM 634 O O . LEU A 1 90 ? -5.978 -7.874 8.944 1.00 87.38 90 LEU A O 1
ATOM 638 N N . GLY A 1 91 ? -4.838 -7.712 7.030 1.00 83.25 91 GLY A N 1
ATOM 639 C CA . GLY A 1 91 ? -3.582 -8.173 7.615 1.00 83.25 91 GLY A CA 1
ATOM 640 C C . GLY A 1 91 ? -2.904 -7.082 8.446 1.00 83.25 91 GLY A C 1
ATOM 641 O O . GLY A 1 91 ? -2.974 -5.894 8.109 1.00 83.25 91 GLY A O 1
ATOM 642 N N . SER A 1 92 ? -2.199 -7.489 9.497 1.00 82.12 92 SER A N 1
ATOM 643 C CA . SER A 1 92 ? -1.295 -6.636 10.269 1.00 82.12 92 SER A CA 1
ATOM 644 C C . SER A 1 92 ? 0.050 -7.325 10.470 1.00 82.12 92 SER A C 1
ATOM 646 O O . SER A 1 92 ? 0.174 -8.546 10.352 1.00 82.12 92 SER A O 1
ATOM 648 N N . PHE A 1 93 ? 1.072 -6.527 10.762 1.00 76.62 93 PHE A N 1
ATOM 649 C CA . PHE A 1 93 ? 2.366 -7.032 11.188 1.00 76.62 93 PHE A CA 1
ATOM 650 C C . PHE A 1 93 ? 2.494 -6.910 12.699 1.00 76.62 93 PHE A C 1
ATOM 652 O O . PHE A 1 93 ? 2.184 -5.866 13.262 1.00 76.62 93 PHE A O 1
ATOM 659 N N . ALA A 1 94 ? 3.001 -7.950 13.357 1.00 78.25 94 ALA A N 1
ATOM 660 C CA . ALA A 1 94 ? 3.166 -7.934 14.810 1.00 78.25 94 ALA A CA 1
ATOM 661 C C . ALA A 1 94 ? 4.242 -6.942 15.289 1.00 78.25 94 ALA A C 1
ATOM 663 O O . ALA A 1 94 ? 4.189 -6.497 16.432 1.00 78.25 94 ALA A O 1
ATOM 664 N N . THR A 1 95 ? 5.226 -6.621 14.444 1.00 77.50 95 THR A N 1
ATOM 665 C CA . THR A 1 95 ? 6.438 -5.888 14.855 1.00 77.50 95 THR A CA 1
ATOM 666 C C . THR A 1 95 ? 6.845 -4.747 13.930 1.00 77.50 95 THR A C 1
ATOM 668 O O . THR A 1 95 ? 7.764 -4.012 14.278 1.00 77.50 95 THR A O 1
ATOM 671 N N . VAL A 1 96 ? 6.216 -4.599 12.763 1.00 76.19 96 VAL A N 1
ATOM 672 C CA . VAL A 1 96 ? 6.535 -3.530 11.804 1.00 76.19 96 VAL A CA 1
ATOM 673 C C . VAL A 1 96 ? 5.293 -2.706 11.492 1.00 76.19 96 VAL A C 1
ATOM 675 O O . VAL A 1 96 ? 4.166 -3.163 11.685 1.00 76.19 96 VAL A O 1
ATOM 678 N N . GLU A 1 97 ? 5.502 -1.476 11.039 1.00 82.56 97 GLU A N 1
ATOM 679 C CA . GLU A 1 97 ? 4.409 -0.586 10.657 1.00 82.56 97 GLU A CA 1
ATOM 680 C C . GLU A 1 97 ? 3.804 -1.016 9.322 1.00 82.56 97 GLU A C 1
ATOM 682 O O . GLU A 1 97 ? 4.488 -1.558 8.451 1.00 82.56 97 GLU A O 1
ATOM 687 N N . ARG A 1 98 ? 2.513 -0.741 9.139 1.00 83.94 98 ARG A N 1
ATOM 688 C CA . ARG A 1 98 ? 1.781 -1.019 7.902 1.00 83.94 98 ARG A CA 1
ATOM 689 C C . ARG A 1 98 ? 1.703 0.232 7.036 1.00 83.94 98 ARG A C 1
ATOM 691 O O . ARG A 1 98 ? 1.233 1.288 7.472 1.00 83.94 98 ARG A O 1
ATOM 698 N N . LEU A 1 99 ? 2.119 0.094 5.781 1.00 83.19 99 LEU A N 1
ATOM 699 C CA . LEU A 1 99 ? 1.898 1.105 4.753 1.00 83.19 99 LEU A CA 1
ATOM 700 C C . LEU A 1 99 ? 0.491 0.912 4.205 1.00 83.19 99 LEU A C 1
ATOM 702 O O . LEU A 1 99 ? 0.211 -0.038 3.475 1.00 83.19 99 LEU A O 1
ATOM 706 N N . CYS A 1 100 ? -0.402 1.800 4.617 1.00 84.75 100 CYS A N 1
ATOM 707 C CA . CYS A 1 100 ? -1.814 1.711 4.298 1.00 84.75 100 CYS A CA 1
ATOM 708 C C . CYS A 1 100 ? -2.177 2.735 3.245 1.00 84.75 100 CYS A C 1
ATOM 710 O O . CYS A 1 100 ? -1.779 3.893 3.345 1.00 84.75 100 CYS A O 1
ATOM 712 N N . TYR A 1 101 ? -2.953 2.288 2.264 1.00 86.50 101 TYR A N 1
ATOM 713 C CA . TYR A 1 101 ? -3.552 3.166 1.285 1.00 86.50 101 TYR A CA 1
ATOM 714 C C . TYR A 1 101 ? -5.019 3.380 1.651 1.00 86.50 101 TYR A C 1
ATOM 716 O O . TYR A 1 101 ? -5.824 2.451 1.582 1.00 86.50 101 TYR A O 1
ATOM 724 N N . CYS A 1 102 ? -5.344 4.597 2.071 1.00 87.06 102 CYS A N 1
ATOM 725 C CA . CYS A 1 102 ? -6.702 5.018 2.374 1.00 87.06 102 CYS A CA 1
ATOM 726 C C . CYS A 1 102 ? -7.230 5.874 1.228 1.00 87.06 102 CYS A C 1
ATOM 728 O O . CYS A 1 102 ? -6.513 6.730 0.705 1.00 87.06 102 CYS A O 1
ATOM 730 N N . SER A 1 103 ? -8.463 5.609 0.812 1.00 81.81 103 SER A N 1
ATOM 731 C CA . SER A 1 103 ? -9.145 6.371 -0.228 1.00 81.81 103 SER A CA 1
ATOM 732 C C . SER A 1 103 ? -10.532 6.779 0.241 1.00 81.81 103 SER A C 1
ATOM 734 O O . SER A 1 103 ? -11.166 6.076 1.035 1.00 81.81 103 SER A O 1
ATOM 736 N N . ASP A 1 104 ? -11.014 7.893 -0.294 1.00 78.31 104 ASP A N 1
ATOM 737 C CA . ASP A 1 104 ? -12.431 8.229 -0.219 1.00 78.31 104 ASP A CA 1
ATOM 738 C C . ASP A 1 104 ? -13.224 7.198 -1.050 1.00 78.31 104 ASP A C 1
ATOM 740 O O . ASP A 1 104 ? -12.690 6.636 -2.014 1.00 78.31 104 ASP A O 1
ATOM 744 N N . LEU A 1 105 ? -14.451 6.884 -0.620 1.00 57.88 105 LEU A N 1
ATOM 745 C CA . LEU A 1 105 ? -15.339 5.924 -1.295 1.00 57.88 105 LEU A CA 1
ATOM 746 C C . LEU A 1 105 ? -15.706 6.356 -2.719 1.00 57.88 105 LEU A C 1
ATOM 748 O O . LEU A 1 105 ? -16.040 7.548 -2.905 1.00 57.88 105 LEU A O 1
#

Foldseek 3Di:
DADFPDFLQNVQVVVVFGQDLVVLLVCLLVQCVVPVFCQSVVVLLVVQPDQQQPEEDADQQQAFFWADPSHTHAHGCSNPDDSRRHHDRGDGHNHTGTSHDTDHD

pLDDT: mean 77.97, std 9.61, range [53.91, 92.31]